Protein AF-A0A956DVB2-F1 (afdb_monomer)

Sequence (78 aa):
MSEFHVVDLVSQRDAVREHVRGRSKDEIVSWLATQGRLAREEVGGREIFVFETAAGRRATFFFDNAELVFVGDHATFM

Nearest PDB structures (foldseek):
  7p1g-assembly1_M  TM=5.176E-01  e=1.286E+00  Escherichia coli K-12
  3c0d-assembly3_C  TM=5.086E-01  e=1.286E+00  Vibrio parahaemolyticus RIMD 2210633
  5xnw-assembly1_A  TM=4.033E-01  e=7.055E-01  Pseudomonas aeruginosa
  5yh2-assembly1_C  TM=6.168E-01  e=1.958E+00  Danio rerio
  2db2-assembly1_A  TM=4.272E-01  e=1.074E+00  Homo sapiens

Mean predicted aligned error: 3.55 Å

Solvent-accessible surface area (backbone atoms only — not comparable to full-atom values): 4768 Å² total; per-residue (Å²): 133,85,82,89,77,54,65,43,64,75,86,39,40,71,63,50,51,64,74,48,61,91,54,53,68,67,57,50,52,56,51,50,46,74,47,31,51,65,49,79,49,77,56,97,90,40,67,38,37,41,38,32,21,86,80,69,41,72,47,39,33,33,73,55,97,84,37,73,36,34,56,56,99,89,50,74,51,117

Foldseek 3Di:
DDDDAPPACVVCVVVLCVVCPPPAPVVSQVVLVVRAPWDWDADPNFIKIWGAGPNGHIWIWGDDPNGTWTDDPPDIDD

pLDDT: mean 91.79, std 7.06, range [46.19, 97.56]

Radius of gyration: 11.93 Å; Cα contacts (8 Å, |Δi|>4): 106; chains: 1; bounding box: 30×26×28 Å

Structure (mmCIF, N/CA/C/O backbone):
data_AF-A0A956DVB2-F1
#
_entry.id   AF-A0A956DVB2-F1
#
loop_
_atom_site.group_PDB
_atom_site.id
_atom_site.type_symbol
_atom_site.label_atom_id
_atom_site.label_alt_id
_atom_site.label_comp_id
_atom_site.label_asym_id
_atom_site.label_entity_id
_atom_site.label_seq_id
_atom_site.pdbx_PDB_ins_code
_atom_site.Cartn_x
_atom_site.Cartn_y
_atom_site.Cartn_z
_atom_site.occupancy
_atom_site.B_iso_or_equiv
_atom_site.auth_seq_id
_atom_site.auth_comp_id
_atom_site.auth_asym_id
_atom_site.auth_atom_id
_atom_site.pdbx_PDB_model_num
ATOM 1 N N . MET A 1 1 ? -17.582 -8.110 13.316 1.00 46.19 1 MET A N 1
ATOM 2 C CA . MET A 1 1 ? -17.025 -7.726 11.999 1.00 46.19 1 MET A CA 1
ATOM 3 C C . MET A 1 1 ? -15.606 -8.263 11.964 1.00 46.19 1 MET A C 1
ATOM 5 O O . MET A 1 1 ? -14.916 -8.065 12.954 1.00 46.19 1 MET A O 1
ATOM 9 N N . SER A 1 2 ? -15.211 -9.027 10.942 1.00 61.94 2 SER A N 1
ATOM 10 C CA . SER A 1 2 ? -13.840 -9.551 10.871 1.00 61.94 2 SER A CA 1
ATOM 11 C C . SER A 1 2 ? -12.875 -8.425 10.517 1.00 61.94 2 SER A C 1
ATOM 13 O O . SER A 1 2 ? -13.162 -7.626 9.626 1.00 61.94 2 SER A O 1
ATOM 15 N N . GLU A 1 3 ? -11.74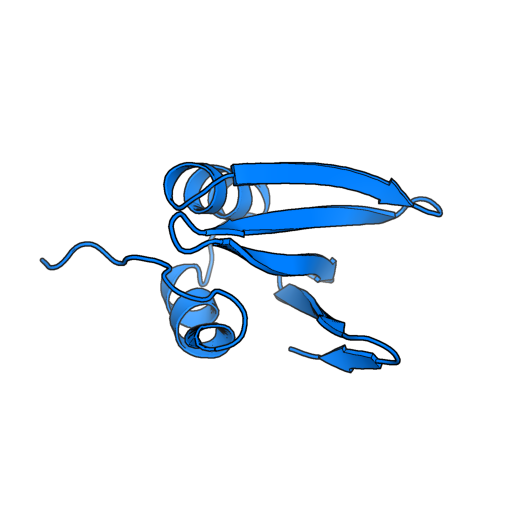7 -8.368 11.208 1.00 82.88 3 GLU A N 1
ATOM 16 C CA . GLU A 1 3 ? -10.654 -7.460 10.881 1.00 82.88 3 GLU A CA 1
ATOM 17 C C . GLU A 1 3 ? -10.020 -7.881 9.543 1.00 82.88 3 GLU A C 1
ATOM 19 O O . GLU A 1 3 ? -9.838 -9.072 9.279 1.00 82.88 3 GLU A O 1
ATOM 24 N N . PHE A 1 4 ? -9.766 -6.921 8.648 1.00 86.25 4 PHE A N 1
ATOM 25 C CA . PHE A 1 4 ? -9.096 -7.199 7.377 1.0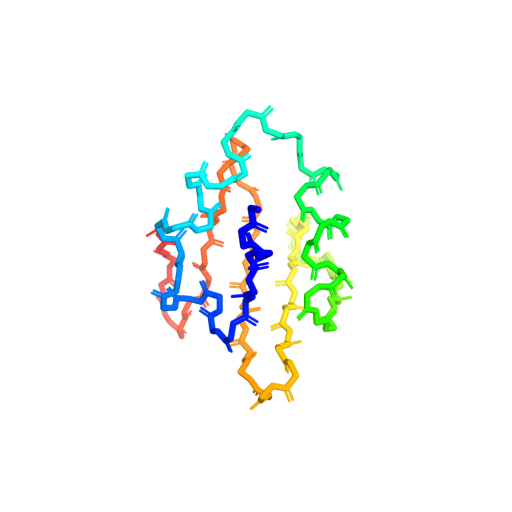0 86.25 4 PHE A CA 1
ATOM 26 C C . PHE A 1 4 ? -7.593 -7.295 7.636 1.00 86.25 4 PHE A C 1
ATOM 28 O O . PHE A 1 4 ? -7.004 -6.331 8.118 1.00 86.25 4 PHE A O 1
ATOM 35 N N . HIS A 1 5 ? -6.978 -8.423 7.274 1.00 89.56 5 HIS A N 1
ATOM 36 C CA . HIS A 1 5 ? -5.540 -8.640 7.421 1.00 89.56 5 HIS A CA 1
ATOM 37 C C . HIS A 1 5 ? -4.847 -8.781 6.065 1.00 89.56 5 HIS A C 1
ATOM 39 O O . HIS A 1 5 ? -5.283 -9.553 5.202 1.00 89.56 5 HIS A O 1
ATOM 45 N N . VAL A 1 6 ? -3.732 -8.068 5.898 1.00 92.12 6 VAL A N 1
ATOM 46 C CA . VAL A 1 6 ? -2.894 -8.163 4.696 1.00 92.12 6 VAL A CA 1
ATOM 47 C C . VAL A 1 6 ? -1.806 -9.222 4.896 1.00 92.12 6 VAL A C 1
ATOM 49 O O . VAL A 1 6 ? -0.825 -9.007 5.603 1.00 92.12 6 VAL A O 1
ATOM 52 N N . VAL A 1 7 ? -1.970 -10.376 4.253 1.00 92.19 7 VAL A N 1
ATOM 53 C CA . VAL A 1 7 ? -0.988 -11.476 4.239 1.00 92.19 7 VAL A CA 1
ATOM 54 C C . VAL A 1 7 ? -0.034 -11.339 3.051 1.00 92.19 7 VAL A C 1
ATOM 56 O O . VAL A 1 7 ? 1.167 -11.597 3.175 1.00 92.19 7 VAL A O 1
ATOM 59 N N . ASP A 1 8 ? -0.569 -10.897 1.913 1.00 92.88 8 ASP A N 1
ATOM 60 C CA . ASP A 1 8 ? 0.153 -10.605 0.677 1.00 92.88 8 ASP A CA 1
ATOM 61 C C . ASP A 1 8 ? -0.575 -9.475 -0.063 1.00 92.88 8 ASP A C 1
ATOM 63 O O . ASP A 1 8 ? -1.652 -9.673 -0.630 1.00 92.88 8 ASP A O 1
ATOM 67 N N . LEU A 1 9 ? 0.028 -8.285 -0.059 1.00 93.25 9 LEU A N 1
ATOM 68 C CA . LEU A 1 9 ? -0.582 -7.081 -0.616 1.00 93.25 9 LEU A CA 1
ATOM 69 C C . LEU A 1 9 ? -0.849 -7.188 -2.126 1.00 93.25 9 LEU A C 1
ATOM 71 O O . LEU A 1 9 ? -1.882 -6.714 -2.589 1.00 93.25 9 LEU A O 1
ATOM 75 N N . VAL A 1 10 ? 0.043 -7.826 -2.890 1.00 93.56 10 VAL A N 1
ATOM 76 C CA . VAL A 1 10 ? -0.096 -7.940 -4.353 1.00 93.56 10 VAL A CA 1
ATOM 77 C C . VAL A 1 10 ? -1.211 -8.918 -4.711 1.00 93.56 10 VAL A C 1
ATOM 79 O O . VAL A 1 10 ? -2.045 -8.630 -5.577 1.00 93.56 10 VAL A O 1
ATOM 82 N N . SER A 1 11 ? -1.254 -10.061 -4.023 1.00 92.75 11 SER A N 1
ATOM 83 C CA . SER A 1 11 ? -2.294 -11.076 -4.230 1.00 92.75 11 SER A CA 1
ATOM 84 C C . SER A 1 11 ? -3.673 -10.604 -3.756 1.00 92.75 11 SER A C 1
ATOM 86 O O . SER A 1 11 ? -4.686 -11.029 -4.304 1.00 92.75 11 SER A O 1
ATOM 88 N N . GLN A 1 12 ? -3.729 -9.708 -2.764 1.00 94.31 12 GLN A N 1
ATOM 89 C CA . GLN A 1 12 ? -4.972 -9.153 -2.215 1.00 94.31 12 GLN A CA 1
ATOM 90 C C . GLN A 1 12 ? -5.346 -7.780 -2.799 1.00 94.31 12 GLN A C 1
ATOM 92 O O . GLN A 1 12 ? -6.271 -7.150 -2.285 1.00 94.31 12 GLN A O 1
ATOM 97 N N . ARG A 1 13 ? -4.662 -7.303 -3.850 1.00 93.56 13 ARG A N 1
ATOM 98 C CA . ARG A 1 13 ? -4.782 -5.916 -4.339 1.00 93.56 13 ARG A CA 1
ATOM 99 C C . ARG A 1 13 ? -6.219 -5.458 -4.585 1.00 93.56 13 ARG A C 1
ATOM 101 O O . ARG A 1 13 ? -6.585 -4.387 -4.116 1.00 9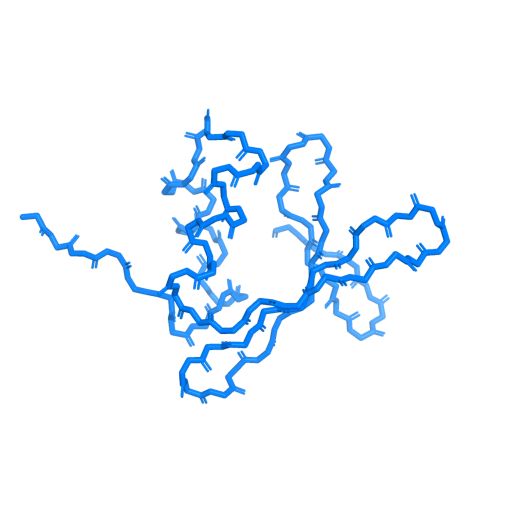3.56 13 ARG A O 1
ATOM 108 N N . ASP A 1 14 ? -7.052 -6.283 -5.215 1.00 93.00 14 ASP A N 1
ATOM 109 C CA . ASP A 1 14 ? -8.440 -5.920 -5.527 1.00 93.00 14 ASP A CA 1
ATOM 110 C C . ASP A 1 14 ? -9.280 -5.765 -4.251 1.00 93.00 14 ASP A C 1
ATOM 112 O O . ASP A 1 14 ? -10.034 -4.805 -4.094 1.00 93.00 14 ASP A O 1
ATOM 116 N N . ALA A 1 15 ? -9.093 -6.671 -3.287 1.00 93.94 15 ALA A N 1
ATOM 117 C CA . ALA A 1 15 ? -9.772 -6.614 -1.997 1.00 93.94 15 ALA A CA 1
ATOM 118 C C . ALA A 1 15 ? -9.303 -5.415 -1.159 1.00 93.94 15 ALA A C 1
ATOM 120 O O . ALA A 1 15 ? -10.113 -4.775 -0.489 1.00 93.94 15 ALA A O 1
ATOM 121 N N . VAL A 1 16 ? -8.008 -5.087 -1.213 1.00 93.50 16 VAL A N 1
ATOM 122 C CA . VAL A 1 16 ? -7.452 -3.904 -0.547 1.00 93.50 16 VAL A CA 1
ATOM 123 C C . VAL A 1 16 ? -7.998 -2.626 -1.174 1.00 93.50 16 VAL A C 1
ATOM 125 O O . VAL A 1 16 ? -8.446 -1.755 -0.433 1.00 93.50 16 VAL A O 1
ATOM 128 N N . ARG A 1 17 ? -8.026 -2.527 -2.509 1.00 92.00 17 ARG A N 1
ATOM 129 C CA . ARG A 1 17 ? -8.577 -1.371 -3.235 1.00 92.00 17 ARG A CA 1
ATOM 130 C C . ARG A 1 17 ? -10.034 -1.121 -2.867 1.00 92.00 17 ARG A C 1
ATOM 132 O O . ARG A 1 17 ? -10.385 0.012 -2.555 1.00 92.00 17 ARG A O 1
ATOM 139 N N . GLU A 1 18 ? -10.854 -2.168 -2.810 1.00 92.62 18 GLU A N 1
ATOM 140 C CA . GLU A 1 18 ? -12.243 -2.032 -2.364 1.00 92.62 18 GLU A CA 1
ATOM 141 C C . GLU A 1 18 ? -12.329 -1.630 -0.881 1.00 92.62 18 GLU A C 1
ATOM 143 O O . GLU A 1 18 ? -13.096 -0.740 -0.521 1.00 92.62 18 GLU A O 1
ATOM 148 N N . HIS A 1 19 ? -11.498 -2.218 -0.011 1.00 93.19 19 HIS A N 1
ATOM 149 C CA . HIS A 1 19 ? -11.493 -1.913 1.424 1.00 93.19 19 HIS A CA 1
ATOM 150 C C . HIS A 1 19 ? -11.129 -0.453 1.736 1.00 93.19 19 HIS A C 1
ATOM 152 O O . HIS A 1 19 ? -11.636 0.130 2.704 1.00 93.19 19 HIS A O 1
ATOM 158 N N . VAL A 1 20 ? -10.231 0.134 0.945 1.00 92.12 20 VAL A N 1
ATOM 159 C CA . VAL A 1 20 ? -9.734 1.500 1.149 1.00 92.12 20 VAL A CA 1
ATOM 160 C C . VAL A 1 20 ? -10.352 2.527 0.206 1.00 92.12 20 VAL A C 1
ATOM 162 O O . VAL A 1 20 ? -9.938 3.686 0.203 1.00 92.12 20 VAL A O 1
ATOM 165 N N . ARG A 1 21 ? -11.359 2.131 -0.573 1.00 91.12 21 ARG A N 1
ATOM 166 C CA . ARG A 1 21 ? -12.026 3.009 -1.526 1.00 91.12 21 ARG A CA 1
ATOM 167 C C . ARG A 1 21 ? -12.539 4.279 -0.841 1.00 91.12 21 ARG A C 1
ATOM 169 O O . ARG A 1 21 ? -13.236 4.219 0.169 1.00 91.12 21 ARG A O 1
ATOM 176 N N . GLY A 1 22 ? -12.192 5.433 -1.409 1.00 90.62 22 GLY A N 1
ATOM 177 C CA . GLY A 1 22 ? -12.576 6.749 -0.887 1.00 90.62 22 GLY A CA 1
ATOM 178 C C . GLY A 1 22 ? -11.712 7.272 0.266 1.00 90.62 22 GLY A C 1
ATOM 179 O O . GLY A 1 22 ? -11.927 8.407 0.685 1.00 90.62 22 GLY A O 1
ATOM 180 N N . ARG A 1 23 ? -10.733 6.499 0.757 1.00 93.69 23 ARG A N 1
AT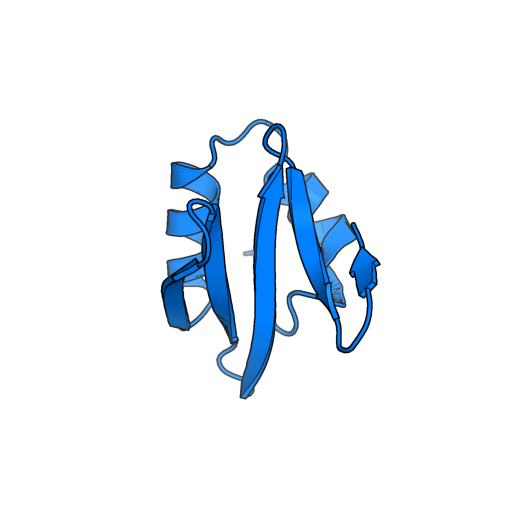OM 181 C CA . ARG A 1 23 ? -9.733 6.985 1.716 1.00 93.69 23 ARG A CA 1
ATOM 182 C C . ARG A 1 23 ? -8.663 7.805 0.999 1.00 93.69 23 ARG A C 1
ATOM 184 O O . ARG A 1 23 ? -8.313 7.537 -0.149 1.00 93.69 23 ARG A O 1
ATOM 191 N N . SER A 1 24 ? -8.122 8.793 1.692 1.00 94.31 24 SER A N 1
ATOM 192 C CA . SER A 1 24 ? -6.965 9.563 1.243 1.00 94.31 24 SER A CA 1
ATOM 193 C C . SER A 1 24 ? -5.687 8.720 1.247 1.00 94.31 24 SER A C 1
ATOM 195 O O . SER A 1 24 ? -5.584 7.705 1.939 1.00 94.31 24 SER A O 1
ATOM 197 N N . LYS A 1 25 ? -4.667 9.182 0.513 1.00 94.12 25 LYS A N 1
ATOM 198 C CA . LYS A 1 25 ? -3.330 8.570 0.509 1.00 94.12 25 LYS A CA 1
ATOM 199 C C . LYS A 1 25 ? -2.811 8.332 1.930 1.00 94.12 25 LYS A C 1
ATOM 201 O O . LYS A 1 25 ? -2.369 7.231 2.246 1.00 94.12 25 LYS A O 1
ATOM 206 N N . ASP A 1 26 ? -2.894 9.348 2.783 1.00 94.44 26 ASP A N 1
ATOM 207 C CA . ASP A 1 26 ? -2.329 9.304 4.132 1.00 94.44 26 ASP A CA 1
ATOM 208 C C . ASP A 1 26 ? -3.078 8.311 5.031 1.00 94.44 26 ASP A C 1
ATOM 210 O O . ASP A 1 26 ? -2.453 7.611 5.828 1.00 94.44 26 ASP A O 1
ATOM 214 N N . GLU A 1 27 ? -4.397 8.170 4.861 1.00 95.44 27 GLU A N 1
ATOM 215 C CA . GLU A 1 27 ? -5.193 7.145 5.548 1.00 95.44 27 GLU A CA 1
ATOM 216 C C . GLU A 1 27 ? -4.823 5.729 5.088 1.00 95.44 27 GLU A C 1
ATOM 218 O O . GLU A 1 27 ? -4.708 4.825 5.917 1.00 95.44 27 GLU A O 1
ATOM 223 N N . ILE A 1 28 ? -4.601 5.527 3.784 1.00 95.50 28 ILE A N 1
ATOM 224 C CA . ILE A 1 28 ? -4.187 4.229 3.225 1.00 95.50 28 ILE A CA 1
ATOM 225 C C . ILE A 1 28 ? -2.797 3.849 3.734 1.00 95.50 28 ILE A C 1
ATOM 227 O O . ILE A 1 28 ? -2.599 2.729 4.198 1.00 95.50 28 ILE A O 1
ATOM 231 N N . VAL A 1 29 ? -1.846 4.782 3.679 1.00 95.75 29 VAL A N 1
ATOM 232 C CA . VAL A 1 29 ? -0.466 4.601 4.155 1.00 95.75 29 VAL A CA 1
ATOM 233 C C . VAL A 1 29 ? -0.449 4.299 5.651 1.00 95.75 29 VAL A C 1
ATOM 235 O O . VAL A 1 29 ? 0.196 3.341 6.075 1.00 95.75 29 VAL A O 1
ATOM 238 N N . SER A 1 30 ? -1.201 5.067 6.445 1.00 95.75 30 SER A N 1
ATOM 239 C CA . SER A 1 30 ? -1.302 4.856 7.893 1.00 95.75 30 SER A CA 1
ATOM 240 C C . SER A 1 30 ? -1.905 3.493 8.219 1.00 95.75 30 SER A C 1
ATOM 242 O O . SER A 1 30 ? -1.412 2.807 9.109 1.00 95.75 30 SER A O 1
ATOM 244 N N . TRP A 1 31 ? -2.933 3.067 7.480 1.00 95.56 31 TRP A N 1
ATOM 245 C CA . TRP A 1 31 ? -3.521 1.741 7.641 1.00 95.56 31 TRP A CA 1
ATOM 246 C C . TRP A 1 31 ? -2.558 0.625 7.217 1.00 95.56 31 TRP A C 1
ATOM 248 O O . TRP A 1 31 ? -2.373 -0.317 7.978 1.00 95.56 31 TRP A O 1
ATOM 258 N N . LEU A 1 32 ? -1.880 0.726 6.069 1.00 95.25 32 LEU A N 1
ATOM 259 C CA . LEU A 1 32 ? -0.889 -0.274 5.647 1.00 95.25 32 LEU A CA 1
ATOM 260 C C . LEU A 1 32 ? 0.244 -0.416 6.670 1.00 95.25 32 LEU A C 1
ATOM 262 O O . LEU A 1 32 ? 0.672 -1.533 6.950 1.00 95.25 32 LEU A O 1
ATOM 266 N N . ALA A 1 33 ? 0.679 0.680 7.293 1.00 95.62 33 ALA A N 1
ATOM 267 C CA . ALA A 1 33 ? 1.679 0.649 8.358 1.00 95.62 33 ALA A CA 1
ATOM 268 C C . ALA A 1 33 ? 1.220 -0.104 9.628 1.00 95.62 33 ALA A C 1
ATOM 270 O O . ALA A 1 33 ? 2.067 -0.494 10.429 1.00 95.62 33 ALA A O 1
ATOM 271 N N . THR A 1 34 ? -0.084 -0.354 9.821 1.00 94.69 34 THR A N 1
ATOM 272 C CA . THR A 1 34 ? -0.576 -1.245 10.895 1.00 94.69 34 THR A CA 1
ATOM 273 C C . THR A 1 34 ? -0.597 -2.718 10.487 1.00 94.69 34 THR A C 1
ATOM 275 O O . THR A 1 34 ? -0.642 -3.590 11.350 1.00 94.69 34 THR A O 1
ATOM 278 N N . GLN A 1 35 ? -0.543 -3.010 9.185 1.00 94.62 35 GLN A N 1
ATOM 279 C CA . GLN A 1 35 ? -0.610 -4.367 8.632 1.00 94.62 35 GLN A CA 1
ATOM 280 C C . GLN A 1 35 ? 0.773 -5.010 8.432 1.00 94.62 35 GLN A C 1
ATOM 282 O O . GLN A 1 35 ? 0.875 -6.202 8.139 1.00 94.62 35 GLN A O 1
ATOM 287 N N . GLY A 1 36 ? 1.848 -4.235 8.566 1.00 94.75 36 GLY A N 1
ATOM 288 C CA . GLY A 1 36 ? 3.213 -4.685 8.323 1.00 94.75 36 GLY A CA 1
ATOM 289 C C . GLY A 1 36 ? 4.218 -3.542 8.402 1.00 94.75 36 GLY A C 1
ATOM 290 O O . GLY A 1 36 ? 3.920 -2.459 8.900 1.00 94.75 36 GLY A O 1
ATOM 291 N N . ARG A 1 37 ? 5.431 -3.776 7.902 1.00 96.94 37 ARG A N 1
ATOM 292 C CA . ARG A 1 37 ? 6.469 -2.743 7.835 1.00 96.94 37 ARG A CA 1
ATOM 293 C C . ARG A 1 37 ? 6.305 -1.951 6.550 1.00 96.94 37 ARG A C 1
ATOM 295 O O . ARG A 1 37 ? 6.263 -2.535 5.472 1.00 96.94 37 ARG A O 1
ATOM 302 N N . LEU A 1 38 ? 6.248 -0.631 6.665 1.00 97.44 38 LEU A N 1
ATOM 303 C CA . LEU A 1 38 ? 6.154 0.270 5.526 1.00 97.44 38 LEU A CA 1
ATOM 304 C C . LEU A 1 38 ? 7.355 1.215 5.531 1.00 97.44 38 LEU A C 1
ATOM 306 O O . LEU A 1 38 ? 7.560 1.963 6.485 1.00 97.44 38 LEU A O 1
ATOM 310 N N . ALA A 1 39 ? 8.144 1.165 4.466 1.00 96.69 39 ALA A N 1
ATOM 311 C CA . ALA A 1 39 ? 9.204 2.117 4.185 1.00 96.69 39 ALA A CA 1
ATOM 312 C C . ALA A 1 39 ? 8.790 3.029 3.028 1.00 96.69 39 ALA A C 1
ATOM 314 O O . ALA A 1 39 ? 7.965 2.668 2.185 1.00 96.69 39 ALA A O 1
ATOM 315 N N . ARG A 1 40 ? 9.367 4.228 3.013 1.00 96.06 40 ARG A N 1
ATOM 316 C CA . ARG A 1 40 ? 9.050 5.289 2.065 1.00 96.06 40 ARG A CA 1
ATOM 317 C C . ARG A 1 40 ? 10.336 5.888 1.532 1.00 96.06 40 ARG A C 1
ATOM 319 O O . ARG A 1 40 ? 11.200 6.268 2.320 1.00 96.06 40 ARG A O 1
ATOM 326 N N . GLU A 1 41 ? 10.424 6.005 0.218 1.00 94.00 41 GLU A N 1
ATOM 327 C CA . GLU A 1 41 ? 11.587 6.525 -0.494 1.00 94.00 41 GLU A CA 1
ATOM 328 C C . GLU A 1 41 ? 11.134 7.503 -1.582 1.00 94.00 41 GLU A C 1
ATOM 330 O O . GLU A 1 41 ? 10.039 7.375 -2.127 1.00 94.00 41 GLU A O 1
ATOM 335 N N . GLU A 1 42 ? 11.967 8.489 -1.908 1.00 93.81 42 GLU A N 1
ATOM 336 C CA . GLU A 1 42 ? 11.732 9.383 -3.042 1.00 93.81 42 GLU A CA 1
ATOM 337 C C . GLU A 1 42 ? 12.688 9.009 -4.176 1.00 93.81 42 GLU A C 1
ATOM 339 O O . GLU A 1 42 ? 13.907 9.037 -4.010 1.00 93.81 42 GLU A O 1
ATOM 344 N N . VAL A 1 43 ? 12.137 8.649 -5.335 1.00 87.38 43 VAL A N 1
ATOM 345 C CA . VAL A 1 43 ? 12.905 8.232 -6.512 1.00 87.38 43 VAL A CA 1
ATOM 346 C C . VAL A 1 43 ? 12.440 9.048 -7.709 1.00 87.38 43 VAL A C 1
ATOM 348 O O . VAL A 1 43 ? 11.283 8.970 -8.114 1.00 87.38 43 VAL A O 1
ATOM 351 N N . GLY A 1 44 ? 13.336 9.861 -8.274 1.00 86.88 44 GLY A N 1
ATOM 352 C CA . G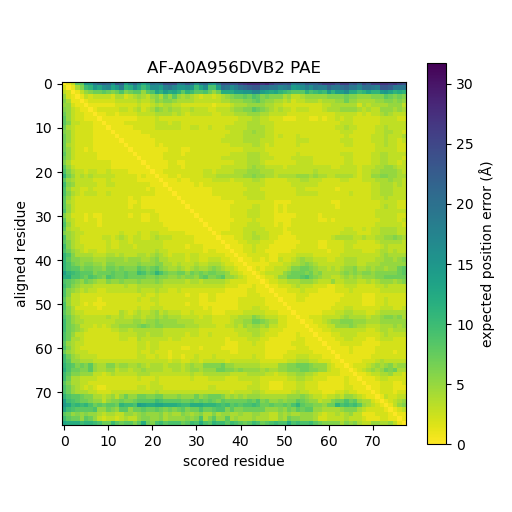LY A 1 44 ? 13.027 10.680 -9.452 1.00 86.88 44 GLY A CA 1
ATOM 353 C C . GLY A 1 44 ? 11.855 11.651 -9.248 1.00 86.88 44 GLY A C 1
ATOM 354 O O . GLY A 1 44 ? 11.092 11.881 -10.182 1.00 86.88 44 GLY A O 1
ATOM 355 N N . GLY A 1 45 ? 11.676 12.175 -8.028 1.00 89.12 45 GLY A N 1
ATOM 356 C CA . GLY A 1 45 ? 10.565 13.068 -7.670 1.00 89.12 45 GLY A CA 1
ATOM 357 C C . GLY A 1 45 ? 9.225 12.361 -7.435 1.00 89.12 45 GLY A C 1
ATOM 358 O O . GLY A 1 45 ? 8.196 13.024 -7.316 1.00 89.12 45 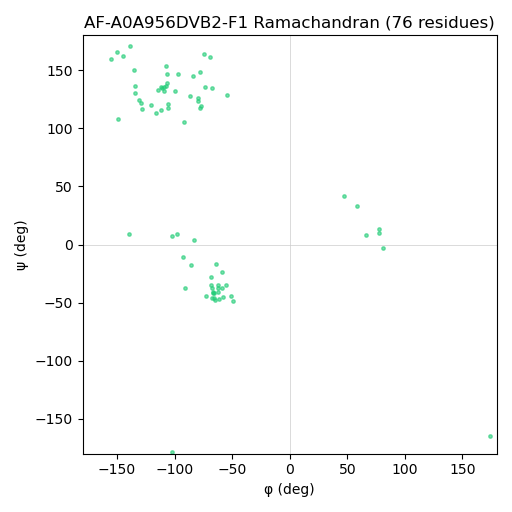GLY A O 1
ATOM 359 N N . ARG A 1 46 ? 9.213 11.023 -7.376 1.00 89.69 46 ARG A N 1
ATOM 360 C CA . ARG A 1 46 ? 8.036 10.223 -7.027 1.00 89.69 46 ARG A CA 1
ATOM 361 C C . ARG A 1 46 ? 8.235 9.538 -5.682 1.00 89.69 46 ARG A C 1
ATOM 363 O O . ARG A 1 46 ? 9.281 8.952 -5.420 1.00 89.69 46 ARG A O 1
ATOM 370 N N . GLU A 1 47 ? 7.199 9.580 -4.856 1.00 94.75 47 GLU A N 1
ATOM 371 C CA . GLU A 1 47 ? 7.144 8.854 -3.589 1.00 94.75 47 GLU A CA 1
ATOM 372 C C . GLU A 1 47 ? 6.836 7.374 -3.861 1.00 94.75 47 GLU A C 1
ATOM 374 O O . GLU A 1 47 ? 5.788 7.035 -4.416 1.00 94.75 47 GLU A O 1
ATOM 379 N N . ILE A 1 48 ? 7.774 6.503 -3.499 1.00 95.62 48 ILE A N 1
ATOM 380 C CA . ILE A 1 48 ? 7.685 5.050 -3.615 1.00 95.62 48 ILE A CA 1
ATOM 381 C C . ILE A 1 48 ? 7.541 4.458 -2.215 1.00 95.62 48 ILE A C 1
ATOM 383 O O . ILE A 1 48 ? 8.254 4.823 -1.279 1.00 95.62 48 ILE A O 1
ATOM 387 N N . PHE A 1 49 ? 6.627 3.508 -2.085 1.00 97.00 49 PHE A N 1
ATOM 388 C CA . PHE A 1 49 ? 6.367 2.773 -0.862 1.00 97.00 49 PHE A CA 1
ATOM 389 C C . PHE A 1 49 ? 6.813 1.329 -1.018 1.00 97.00 49 PHE A C 1
ATOM 391 O O . PHE A 1 49 ? 6.515 0.661 -2.009 1.00 97.00 49 PHE A O 1
ATOM 398 N N . VAL A 1 50 ? 7.502 0.839 0.002 1.00 96.88 50 VAL A N 1
ATOM 399 C CA . VAL A 1 50 ? 7.895 -0.557 0.125 1.00 96.88 50 VAL A CA 1
ATOM 400 C C . VAL A 1 50 ? 7.203 -1.124 1.349 1.00 96.88 50 VAL A C 1
ATOM 402 O O . VAL A 1 50 ? 7.505 -0.741 2.477 1.00 96.88 50 VAL A O 1
ATOM 405 N N . PHE A 1 51 ? 6.289 -2.055 1.124 1.00 97.38 51 PHE A N 1
ATOM 406 C CA . PHE A 1 51 ? 5.552 -2.737 2.174 1.00 97.38 51 PHE A CA 1
ATOM 407 C C . PHE A 1 51 ? 6.033 -4.174 2.331 1.00 97.38 51 PHE A C 1
ATOM 409 O O . PHE A 1 51 ? 6.224 -4.878 1.342 1.00 97.38 51 PHE A O 1
ATOM 416 N N . GLU A 1 52 ? 6.198 -4.618 3.571 1.00 97.56 52 GLU A N 1
ATOM 417 C CA . GLU A 1 52 ? 6.536 -5.992 3.918 1.00 97.56 52 GLU A CA 1
ATOM 418 C C . GLU A 1 52 ? 5.568 -6.524 4.980 1.00 97.56 52 GLU A C 1
ATOM 420 O O . GLU A 1 52 ? 5.449 -5.959 6.071 1.00 97.56 52 GLU A O 1
ATOM 425 N N . THR A 1 53 ? 4.879 -7.623 4.671 1.00 94.56 53 THR A N 1
ATOM 426 C CA . THR A 1 53 ? 3.945 -8.269 5.603 1.00 94.56 53 THR A CA 1
ATOM 427 C C . THR A 1 53 ? 4.693 -9.016 6.704 1.00 94.56 53 THR A C 1
ATOM 429 O O . THR A 1 53 ? 5.871 -9.345 6.566 1.00 94.56 53 THR A O 1
ATOM 432 N N . ALA A 1 54 ? 3.998 -9.373 7.789 1.00 90.00 54 ALA A N 1
ATOM 433 C CA . ALA A 1 54 ? 4.572 -10.209 8.851 1.00 90.00 54 ALA A CA 1
ATOM 434 C C . ALA A 1 54 ? 5.060 -11.586 8.348 1.00 90.00 54 ALA A C 1
ATOM 436 O O . ALA A 1 54 ? 5.942 -12.190 8.952 1.00 90.00 54 ALA A O 1
ATOM 437 N N . ALA A 1 55 ? 4.517 -12.067 7.224 1.00 90.19 55 ALA A N 1
ATOM 438 C CA . ALA A 1 55 ? 4.946 -13.297 6.560 1.00 90.19 55 ALA A CA 1
ATOM 439 C C . ALA A 1 55 ? 6.174 -13.105 5.639 1.00 90.19 55 ALA A C 1
ATOM 441 O O . ALA A 1 55 ? 6.560 -14.039 4.938 1.00 90.19 55 ALA A O 1
ATOM 442 N N . GLY A 1 56 ? 6.767 -11.905 5.600 1.00 92.88 56 GLY A N 1
ATOM 443 C CA . GLY A 1 56 ? 7.942 -11.580 4.788 1.00 92.88 56 GLY A CA 1
ATOM 444 C C . GLY A 1 56 ? 7.646 -11.343 3.303 1.00 92.88 56 GLY A C 1
ATOM 445 O O . GLY A 1 56 ? 8.569 -11.321 2.490 1.00 92.88 56 GLY A O 1
ATOM 446 N N . ARG A 1 57 ? 6.373 -11.182 2.909 1.00 94.12 57 ARG A N 1
ATOM 447 C CA . ARG A 1 57 ? 6.008 -10.851 1.521 1.00 94.12 57 ARG A CA 1
ATOM 448 C C . ARG A 1 57 ? 6.202 -9.361 1.295 1.00 94.12 57 ARG A C 1
ATOM 450 O O . ARG A 1 57 ? 5.640 -8.556 2.034 1.00 94.12 57 ARG A O 1
ATOM 457 N N . ARG A 1 58 ? 6.970 -9.006 0.265 1.00 95.62 58 ARG A N 1
ATOM 458 C CA . ARG A 1 58 ? 7.302 -7.620 -0.069 1.00 95.62 58 ARG A CA 1
ATOM 459 C C . ARG A 1 58 ? 6.551 -7.158 -1.312 1.00 95.62 58 ARG A C 1
ATOM 461 O O . ARG A 1 58 ? 6.450 -7.899 -2.286 1.00 95.62 58 ARG A O 1
ATOM 468 N N . ALA A 1 59 ? 6.069 -5.926 -1.274 1.00 95.81 59 ALA A N 1
ATOM 469 C CA . ALA A 1 59 ? 5.417 -5.247 -2.379 1.00 95.81 59 ALA A CA 1
ATOM 470 C C . ALA A 1 59 ? 5.962 -3.824 -2.494 1.00 95.81 59 ALA A C 1
ATOM 472 O O . ALA A 1 59 ? 6.102 -3.125 -1.489 1.00 95.81 59 ALA A O 1
ATOM 473 N N . THR A 1 60 ? 6.237 -3.392 -3.719 1.00 96.06 60 THR A N 1
ATOM 474 C CA . THR A 1 60 ? 6.608 -2.009 -4.020 1.00 96.06 60 THR A CA 1
ATOM 475 C C . THR A 1 60 ? 5.454 -1.362 -4.767 1.00 96.06 60 THR A C 1
ATOM 477 O O . THR A 1 60 ? 4.924 -1.952 -5.708 1.00 96.06 60 THR A O 1
ATOM 480 N N . PHE A 1 61 ? 5.043 -0.170 -4.353 1.00 95.94 61 PHE A N 1
ATOM 481 C CA . PHE A 1 61 ? 3.948 0.554 -4.988 1.00 95.94 61 PHE A CA 1
ATOM 482 C C . PHE A 1 61 ? 4.131 2.066 -4.870 1.00 95.94 61 PHE A C 1
ATOM 484 O O . PHE A 1 61 ? 4.940 2.559 -4.088 1.00 95.94 61 PHE A O 1
ATOM 491 N N . PHE A 1 62 ? 3.367 2.814 -5.649 1.00 95.50 62 PHE A N 1
ATOM 492 C CA . PHE A 1 62 ? 3.219 4.258 -5.519 1.00 95.50 62 PHE A CA 1
ATOM 493 C C . PHE A 1 62 ? 1.758 4.639 -5.731 1.00 95.50 62 PHE A C 1
ATOM 495 O O . PHE A 1 62 ? 0.943 3.805 -6.127 1.00 95.50 62 PHE A O 1
ATOM 502 N N . PHE A 1 63 ? 1.430 5.898 -5.459 1.00 94.12 63 PHE A N 1
ATOM 503 C CA . PHE A 1 63 ? 0.105 6.430 -5.746 1.00 94.12 63 PHE A CA 1
ATOM 504 C C . PHE A 1 63 ? 0.120 7.220 -7.048 1.00 94.12 63 PHE A C 1
ATOM 506 O O . PHE A 1 63 ? 0.972 8.091 -7.236 1.00 94.12 63 PHE A O 1
ATOM 513 N N . ASP A 1 64 ? -0.851 6.948 -7.912 1.00 91.69 64 ASP A N 1
ATOM 514 C CA . ASP A 1 64 ? -1.157 7.765 -9.083 1.00 91.69 64 ASP A CA 1
ATOM 515 C C . ASP A 1 64 ? -2.659 8.036 -9.114 1.00 91.69 64 ASP A C 1
ATOM 517 O O . ASP A 1 64 ? -3.455 7.108 -9.029 1.00 91.69 64 ASP A O 1
ATOM 521 N N . ASN A 1 65 ? -3.060 9.308 -9.161 1.00 88.00 65 ASN A N 1
ATOM 522 C CA . ASN A 1 65 ? -4.470 9.722 -9.081 1.00 88.00 65 ASN A CA 1
ATOM 523 C C . ASN A 1 65 ? -5.273 9.038 -7.947 1.00 88.00 65 ASN A C 1
ATOM 525 O O . ASN A 1 65 ? -6.419 8.648 -8.142 1.00 88.00 65 ASN A O 1
ATOM 529 N N . ALA A 1 66 ? -4.662 8.909 -6.760 1.00 83.75 66 ALA A N 1
ATOM 530 C CA . ALA A 1 66 ? -5.203 8.2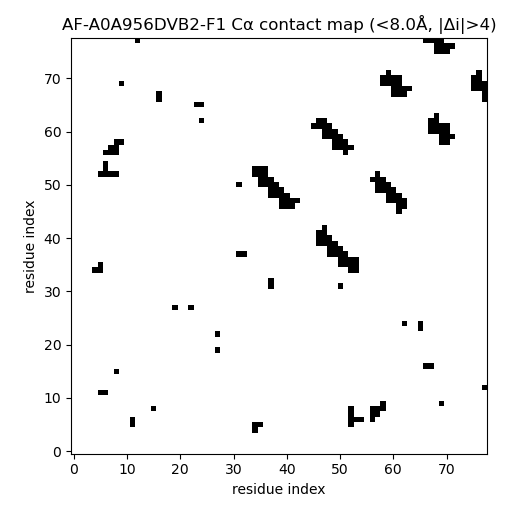25 -5.573 1.00 83.75 66 ALA A CA 1
ATOM 531 C C . ALA A 1 66 ? -5.401 6.697 -5.696 1.00 83.75 66 ALA A C 1
ATOM 533 O O . ALA A 1 66 ? -5.909 6.074 -4.767 1.00 83.75 66 ALA A O 1
ATOM 534 N N . GLU A 1 67 ? -4.929 6.078 -6.777 1.00 88.75 67 GLU A N 1
ATOM 535 C CA . GLU A 1 67 ? -4.925 4.627 -6.960 1.00 88.75 67 GLU A CA 1
ATOM 536 C C . GLU A 1 67 ? -3.563 4.025 -6.591 1.00 88.75 67 GLU A C 1
ATOM 538 O O . GLU A 1 67 ? -2.514 4.645 -6.794 1.00 88.75 67 GLU A O 1
ATOM 543 N N . LEU A 1 68 ? -3.577 2.797 -6.062 1.00 92.44 68 LEU A N 1
ATOM 544 C CA . LEU A 1 68 ? -2.360 2.025 -5.808 1.00 92.44 68 LEU A CA 1
ATOM 545 C C . LEU A 1 68 ? -1.837 1.436 -7.122 1.00 92.44 68 LEU A C 1
ATOM 547 O O . LEU A 1 68 ? -2.509 0.618 -7.749 1.00 92.44 68 LEU A O 1
ATOM 551 N N . VAL A 1 69 ? -0.616 1.808 -7.499 1.00 94.12 69 VAL A N 1
ATOM 552 C CA . VAL A 1 69 ? 0.093 1.241 -8.649 1.00 94.12 69 VAL A CA 1
ATOM 553 C C . VAL A 1 69 ? 1.274 0.423 -8.149 1.00 94.12 69 VAL A C 1
ATOM 555 O O . VAL A 1 69 ? 2.207 0.955 -7.549 1.00 94.12 69 VAL A O 1
ATOM 558 N N . PHE A 1 70 ? 1.240 -0.880 -8.404 1.00 94.94 70 PHE A N 1
ATOM 559 C CA . PHE A 1 70 ? 2.279 -1.825 -8.015 1.00 94.94 70 PHE A CA 1
ATOM 560 C C . PHE A 1 70 ? 3.417 -1.849 -9.029 1.00 94.94 70 PHE A C 1
ATOM 562 O O . PHE A 1 70 ? 3.204 -1.725 -10.235 1.00 94.94 70 PHE A O 1
ATOM 569 N N . VAL A 1 71 ? 4.634 -2.044 -8.528 1.00 92.69 71 VAL A N 1
ATOM 570 C CA . VAL A 1 71 ? 5.859 -2.176 -9.316 1.00 92.69 71 VAL A CA 1
ATOM 571 C C . VAL A 1 71 ? 6.281 -3.644 -9.310 1.00 92.69 71 VAL A C 1
ATOM 573 O O . VAL A 1 71 ? 6.567 -4.206 -8.254 1.00 92.69 71 VAL A O 1
ATOM 576 N N . GLY A 1 72 ? 6.308 -4.258 -10.490 1.00 88.50 72 GLY A N 1
ATOM 577 C CA . GLY A 1 72 ? 6.934 -5.555 -10.740 1.00 88.50 72 GLY A CA 1
ATOM 578 C C . GLY A 1 72 ? 8.288 -5.399 -11.435 1.00 88.50 72 GLY A C 1
ATOM 579 O O . GLY A 1 72 ? 8.719 -4.287 -11.732 1.00 88.50 72 GLY A O 1
ATOM 580 N N . ASP A 1 73 ? 8.937 -6.521 -11.741 1.00 85.44 73 ASP A N 1
ATOM 581 C CA . ASP A 1 73 ? 10.331 -6.553 -12.215 1.00 85.44 73 ASP A CA 1
ATOM 582 C C . ASP A 1 73 ? 10.600 -5.691 -13.460 1.00 85.44 73 ASP A C 1
ATOM 584 O O . ASP A 1 73 ? 11.672 -5.110 -13.597 1.00 8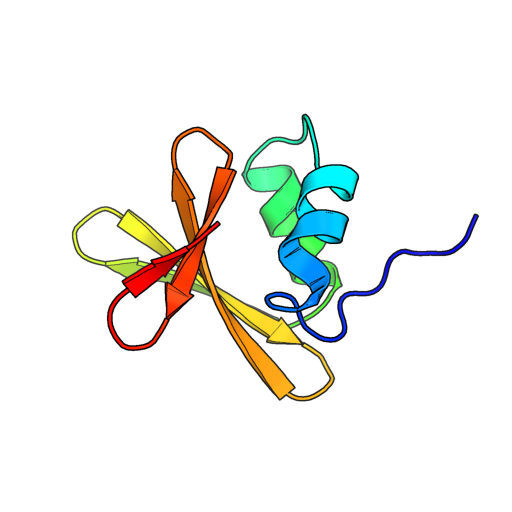5.44 73 ASP A O 1
ATOM 588 N N . HIS A 1 74 ? 9.626 -5.605 -14.371 1.00 88.62 74 HIS A N 1
ATOM 589 C CA . HIS A 1 74 ? 9.767 -4.895 -15.649 1.00 88.62 74 HIS A CA 1
ATOM 590 C C . HIS A 1 74 ? 8.509 -4.105 -16.043 1.00 88.62 74 HIS A C 1
ATOM 592 O O . HIS A 1 74 ? 8.397 -3.645 -17.179 1.00 88.62 74 HIS A O 1
ATOM 598 N N . ALA A 1 75 ? 7.528 -3.990 -15.146 1.00 88.81 75 ALA A N 1
ATOM 599 C CA . ALA A 1 75 ? 6.231 -3.395 -15.453 1.00 88.81 75 ALA A CA 1
ATOM 600 C C . ALA A 1 75 ? 5.549 -2.848 -14.198 1.00 88.81 75 ALA A C 1
ATOM 602 O O . ALA A 1 75 ? 5.831 -3.285 -13.083 1.00 88.81 75 ALA A O 1
ATOM 603 N N . THR A 1 76 ? 4.597 -1.938 -14.394 1.00 91.38 76 THR A N 1
ATOM 604 C CA . THR A 1 76 ? 3.654 -1.516 -13.354 1.00 91.38 76 THR A CA 1
ATOM 605 C C . THR A 1 76 ? 2.268 -2.086 -13.622 1.00 91.38 76 THR A C 1
ATOM 607 O O . THR A 1 76 ? 1.870 -2.220 -14.780 1.00 91.38 76 THR A O 1
ATOM 610 N N . PHE A 1 77 ? 1.519 -2.403 -12.569 1.00 90.25 77 PHE A N 1
ATOM 611 C CA . PHE A 1 77 ? 0.164 -2.952 -12.668 1.00 90.25 77 PHE A CA 1
ATOM 612 C C . PHE A 1 77 ? -0.733 -2.443 -11.533 1.00 90.25 77 PHE A C 1
ATOM 614 O O . PHE A 1 77 ? -0.241 -1.915 -10.537 1.00 90.25 77 PHE A O 1
ATOM 621 N N . MET A 1 78 ? -2.049 -2.573 -11.710 1.00 85.38 78 MET A N 1
ATOM 622 C CA . MET A 1 78 ? -3.083 -2.105 -10.774 1.00 85.38 78 MET A CA 1
ATOM 623 C C . MET A 1 78 ? -3.923 -3.259 -10.224 1.00 85.38 78 MET A C 1
ATOM 625 O O . MET A 1 78 ? -3.949 -4.343 -10.856 1.00 85.38 78 MET A O 1
#

Secondary str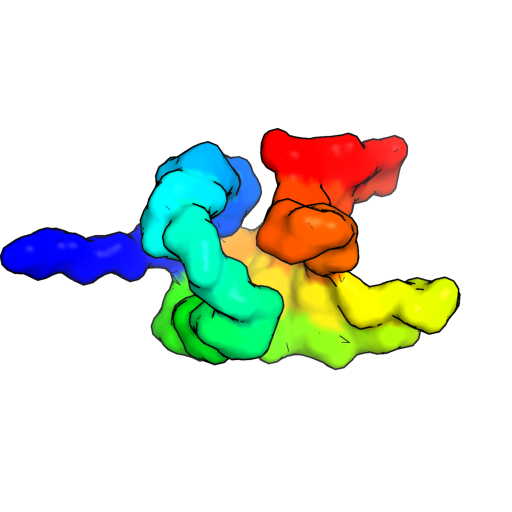ucture (DSSP, 8-state):
-PPP--S-TTTTHHHHHHHTTT--HHHHHHHHHHHEEEEEEEETTEEEEEEEETT--EEEEEEETTEEEEE-SS-EE-